Protein AF-A0A356QTU0-F1 (afdb_monomer_lite)

Sequence (106 aa):
MQLADEDTLRLNVLATTALAIRIDEKTMSVEALTERQTHRIELKPTGNPDRYLRAVRESLSVFALGTRYPVFIRRWTRSGALETERLARLLRLGEAEAVVAVAASP

pLDDT: mean 70.83, std 15.39, range [38.41, 90.62]

Secondary structure (DSSP, 8-state):
-PPPHHHHHHHHHHHHH-SEEEEETTTTEEEEE-SS-EEEEE---SS-HHHHHHHHHHHHHHHHHSS---S-GGGTTTS----HHHHHHHHTT--HHHHHHHHT--

Structure (mmCIF, N/CA/C/O backbone):
data_AF-A0A356QTU0-F1
#
_entry.id   AF-A0A356QTU0-F1
#
loop_
_atom_site.group_PDB
_atom_site.id
_atom_site.type_symbol
_atom_site.label_atom_id
_atom_site.label_alt_id
_atom_site.label_comp_id
_atom_site.label_asym_id
_atom_site.label_entity_id
_atom_site.label_seq_id
_atom_site.pdbx_PDB_ins_code
_atom_site.Cartn_x
_atom_site.Cartn_y
_atom_site.Cartn_z
_atom_site.occupancy
_atom_site.B_iso_or_equiv
_atom_site.auth_seq_id
_atom_site.auth_comp_id
_atom_site.auth_asym_id
_atom_site.auth_atom_id
_atom_site.pdbx_PDB_model_num
ATOM 1 N N . MET A 1 1 ? -5.709 -12.392 7.142 1.00 62.28 1 MET A N 1
ATOM 2 C CA . MET A 1 1 ? -6.582 -11.544 7.979 1.00 62.28 1 MET A CA 1
ATOM 3 C C . MET A 1 1 ? -7.357 -10.669 7.023 1.00 62.28 1 MET A C 1
ATOM 5 O O . MET A 1 1 ? -6.755 -10.238 6.049 1.00 62.28 1 MET A O 1
ATOM 9 N N . GLN A 1 2 ? -8.661 -10.512 7.219 1.00 73.81 2 GLN A N 1
ATOM 10 C CA . GLN A 1 2 ? -9.499 -9.755 6.293 1.00 73.81 2 GLN A CA 1
ATOM 11 C C . GLN A 1 2 ? -9.466 -8.278 6.701 1.00 73.81 2 GLN A C 1
ATOM 13 O O . GLN A 1 2 ? -9.485 -7.983 7.896 1.00 73.81 2 GLN A O 1
ATOM 18 N N . LEU A 1 3 ? -9.313 -7.379 5.729 1.00 82.00 3 LEU A N 1
ATOM 19 C CA . LEU A 1 3 ? -9.428 -5.940 5.965 1.00 82.00 3 LEU A CA 1
ATOM 20 C C . LEU A 1 3 ? -10.882 -5.600 6.296 1.00 82.00 3 LEU A C 1
ATOM 22 O O . LEU A 1 3 ? -11.787 -6.325 5.882 1.00 82.00 3 LEU A O 1
ATOM 26 N N . ALA A 1 4 ? -11.107 -4.496 7.006 1.00 87.62 4 ALA A N 1
ATOM 27 C CA . ALA A 1 4 ? -12.454 -3.958 7.129 1.00 87.62 4 ALA A CA 1
ATOM 28 C C . ALA A 1 4 ? -12.997 -3.635 5.725 1.00 87.62 4 ALA A C 1
ATOM 30 O O . ALA A 1 4 ? -12.263 -3.116 4.878 1.00 87.62 4 ALA A O 1
ATOM 31 N N . ASP A 1 5 ? -14.274 -3.927 5.472 1.00 86.19 5 ASP A N 1
ATOM 32 C CA . ASP A 1 5 ? -14.885 -3.712 4.152 1.00 86.19 5 ASP A CA 1
ATOM 33 C C . ASP A 1 5 ? -14.797 -2.238 3.723 1.00 86.19 5 ASP A C 1
ATOM 35 O O . ASP A 1 5 ? -14.474 -1.928 2.576 1.00 86.19 5 ASP A O 1
ATOM 39 N N . GLU A 1 6 ? -14.977 -1.328 4.683 1.00 87.38 6 GLU A N 1
ATOM 40 C CA . GLU A 1 6 ? -14.843 0.115 4.486 1.00 87.38 6 GLU A CA 1
ATOM 41 C C . GLU A 1 6 ? -13.414 0.513 4.076 1.00 87.38 6 GLU A C 1
ATOM 43 O O . GLU A 1 6 ? -13.224 1.267 3.122 1.00 87.38 6 GLU A O 1
ATOM 48 N N . ASP A 1 7 ? -12.393 -0.024 4.751 1.00 87.19 7 ASP A N 1
ATOM 49 C CA . ASP A 1 7 ? -10.993 0.256 4.412 1.00 87.19 7 ASP A CA 1
ATOM 50 C C . ASP A 1 7 ? -10.638 -0.338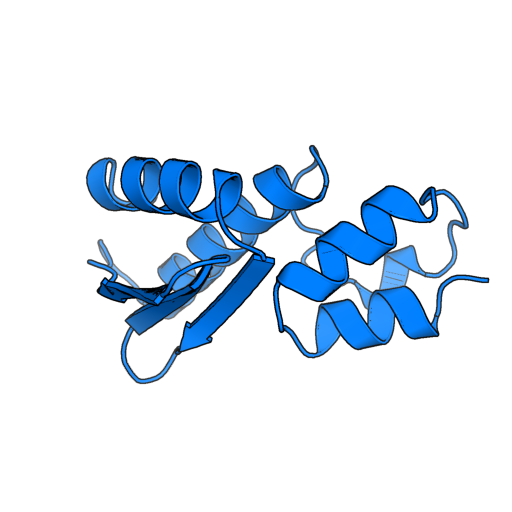 3.047 1.00 87.19 7 ASP A C 1
ATOM 52 O O . ASP A 1 7 ? -9.955 0.301 2.252 1.00 87.19 7 ASP A O 1
ATOM 56 N N . THR A 1 8 ? -11.154 -1.528 2.736 1.00 86.12 8 THR A N 1
ATOM 57 C CA . THR A 1 8 ? -10.968 -2.179 1.433 1.00 86.12 8 THR A CA 1
ATOM 58 C C . THR A 1 8 ? -11.517 -1.310 0.304 1.00 86.12 8 THR A C 1
ATOM 60 O O . THR A 1 8 ? -10.819 -1.061 -0.681 1.00 86.12 8 THR A O 1
ATOM 63 N N . LEU A 1 9 ? -12.744 -0.802 0.455 1.00 86.44 9 LEU A N 1
ATOM 64 C CA . LEU A 1 9 ? -13.366 0.080 -0.528 1.00 86.44 9 LEU A CA 1
ATOM 65 C C . LEU A 1 9 ? -12.560 1.372 -0.703 1.00 86.44 9 LEU A C 1
ATOM 67 O O . LEU A 1 9 ? -12.225 1.741 -1.831 1.00 86.44 9 LEU A O 1
ATOM 71 N N . ARG A 1 10 ? -12.210 2.038 0.403 1.00 87.75 10 ARG A N 1
ATOM 72 C CA . ARG A 1 10 ? -11.453 3.296 0.370 1.00 87.75 10 ARG A CA 1
ATOM 73 C C . ARG A 1 10 ? -10.086 3.120 -0.278 1.00 87.75 10 ARG A C 1
ATOM 75 O O . ARG A 1 10 ? -9.706 3.948 -1.100 1.00 87.75 10 ARG A O 1
ATOM 82 N N . LEU A 1 11 ? -9.374 2.040 0.043 1.00 86.62 11 LEU A N 1
ATOM 83 C CA . LEU A 1 11 ? -8.071 1.731 -0.547 1.00 86.62 11 LEU A CA 1
ATOM 84 C C . LEU A 1 11 ? -8.177 1.470 -2.052 1.00 86.62 11 LEU A C 1
ATOM 86 O O . LEU A 1 11 ? -7.359 1.989 -2.803 1.00 86.62 11 LEU A O 1
ATOM 90 N N . ASN A 1 12 ? -9.198 0.740 -2.509 1.00 84.44 12 ASN A N 1
ATOM 91 C CA . ASN A 1 12 ? -9.402 0.476 -3.938 1.00 84.44 12 ASN A CA 1
ATOM 92 C C . ASN A 1 12 ? -9.701 1.758 -4.732 1.00 84.44 12 ASN A C 1
ATOM 94 O O . ASN A 1 12 ? -9.148 1.973 -5.815 1.00 84.44 12 ASN A O 1
ATOM 98 N N . VAL A 1 13 ? -10.551 2.633 -4.185 1.00 85.56 13 VAL A N 1
ATOM 99 C CA . VAL A 1 13 ? -10.869 3.929 -4.805 1.00 85.56 13 VAL A CA 1
ATOM 100 C C . VAL A 1 13 ? -9.632 4.826 -4.843 1.00 85.56 13 VAL A C 1
ATOM 102 O O . VAL A 1 13 ? -9.310 5.384 -5.891 1.00 85.56 13 VAL A O 1
ATOM 105 N N . LEU A 1 14 ? -8.912 4.925 -3.723 1.00 84.12 14 LEU A N 1
ATOM 106 C CA . LEU A 1 14 ? -7.696 5.726 -3.603 1.00 84.12 14 LEU A CA 1
ATOM 107 C C . LEU A 1 14 ? -6.612 5.241 -4.569 1.00 84.12 14 LEU A C 1
ATOM 109 O O . LEU A 1 14 ? -6.012 6.044 -5.274 1.00 84.12 14 LEU A O 1
ATOM 113 N N . ALA A 1 15 ? -6.390 3.930 -4.652 1.00 80.62 15 ALA A N 1
ATOM 114 C CA . ALA A 1 15 ? -5.352 3.369 -5.504 1.00 80.62 15 ALA A CA 1
ATOM 115 C C . ALA A 1 15 ? -5.613 3.630 -6.997 1.00 80.62 15 ALA A C 1
ATOM 117 O O . ALA A 1 15 ? -4.670 3.824 -7.762 1.00 80.62 15 ALA A O 1
ATOM 118 N N . THR A 1 16 ? -6.884 3.734 -7.400 1.00 79.56 16 THR A N 1
ATOM 119 C CA . THR A 1 16 ? -7.279 4.062 -8.781 1.00 79.56 16 THR A CA 1
ATOM 120 C C . THR A 1 16 ? -6.899 5.475 -9.201 1.00 79.56 16 THR A C 1
ATOM 122 O O . THR A 1 16 ? -6.561 5.695 -10.362 1.00 79.56 16 THR A O 1
ATOM 125 N N . THR A 1 17 ? -6.917 6.426 -8.272 1.00 79.88 17 THR A N 1
ATOM 126 C CA . THR A 1 17 ? -6.643 7.842 -8.554 1.00 79.88 17 THR A CA 1
ATOM 127 C C . THR A 1 17 ? -5.248 8.286 -8.112 1.00 79.88 17 THR A C 1
ATOM 129 O O . THR A 1 17 ? -4.809 9.380 -8.469 1.00 79.88 17 THR A O 1
ATOM 132 N N . ALA A 1 18 ? -4.535 7.453 -7.352 1.00 78.19 18 ALA A N 1
ATOM 133 C CA . ALA A 1 18 ? -3.241 7.786 -6.780 1.00 78.19 18 ALA A CA 1
ATOM 134 C C . ALA A 1 18 ? -2.102 7.793 -7.815 1.00 78.19 18 ALA A C 1
ATOM 136 O O . ALA A 1 18 ? -1.854 6.829 -8.548 1.00 78.19 18 ALA A O 1
ATOM 137 N N . LEU A 1 19 ? -1.337 8.884 -7.796 1.00 75.75 19 LEU A N 1
ATOM 138 C CA . LEU A 1 19 ? -0.014 8.991 -8.405 1.00 75.75 19 LEU A CA 1
ATOM 139 C C . LEU A 1 19 ? 1.052 8.337 -7.524 1.00 75.75 19 LEU A C 1
ATOM 141 O O . LEU A 1 19 ? 1.960 7.700 -8.047 1.00 75.75 19 LEU A O 1
ATOM 145 N N . ALA A 1 20 ? 0.931 8.483 -6.204 1.00 75.00 20 ALA A N 1
ATOM 146 C CA . ALA A 1 20 ? 1.785 7.822 -5.226 1.00 75.00 20 ALA A CA 1
ATOM 147 C C . ALA A 1 20 ? 0.989 7.488 -3.959 1.00 75.00 20 ALA A C 1
ATOM 149 O O . ALA A 1 20 ? 0.042 8.195 -3.631 1.00 75.00 20 ALA A O 1
ATOM 150 N N . ILE A 1 21 ? 1.375 6.435 -3.248 1.00 82.75 21 ILE A N 1
ATOM 151 C CA . ILE A 1 21 ? 0.772 5.951 -2.007 1.00 82.75 21 ILE A CA 1
ATOM 152 C C . ILE A 1 21 ? 1.899 5.735 -0.997 1.00 82.75 21 ILE A C 1
ATOM 154 O O . ILE A 1 21 ? 2.961 5.237 -1.351 1.00 82.75 21 ILE A O 1
ATOM 158 N N . ARG A 1 22 ? 1.674 6.114 0.257 1.00 82.25 22 ARG A N 1
ATOM 159 C CA . ARG A 1 22 ? 2.570 5.915 1.396 1.00 82.25 22 ARG A CA 1
ATOM 160 C C . ARG A 1 22 ? 1.772 5.292 2.531 1.00 82.25 22 ARG A C 1
ATOM 162 O O . ARG A 1 22 ? 0.696 5.780 2.869 1.00 82.25 22 ARG A O 1
ATOM 169 N N . ILE A 1 23 ? 2.312 4.247 3.146 1.00 83.81 23 ILE A N 1
ATOM 170 C CA . ILE A 1 23 ? 1.741 3.646 4.354 1.00 83.81 23 ILE A CA 1
ATOM 171 C C . ILE A 1 23 ? 2.545 4.145 5.553 1.00 83.81 23 ILE A C 1
ATOM 173 O O . ILE A 1 23 ? 3.761 3.977 5.611 1.00 83.81 23 ILE A O 1
ATOM 177 N N . ASP A 1 24 ? 1.867 4.767 6.509 1.00 82.06 24 ASP A N 1
ATOM 178 C CA . ASP A 1 24 ? 2.446 5.202 7.772 1.00 82.06 24 ASP A CA 1
ATOM 179 C C . ASP A 1 24 ? 2.071 4.203 8.873 1.00 82.06 24 ASP A C 1
ATOM 181 O O . ASP A 1 24 ? 0.955 4.201 9.397 1.00 82.06 24 ASP A O 1
ATOM 185 N N . GLU A 1 25 ? 3.018 3.323 9.203 1.00 82.69 25 GLU A N 1
ATOM 186 C CA . GLU A 1 25 ? 2.818 2.244 10.178 1.00 82.69 25 GLU A CA 1
ATOM 187 C C . GLU A 1 25 ? 2.600 2.767 11.603 1.00 82.69 25 GLU A C 1
ATOM 189 O O . GLU A 1 25 ? 1.868 2.161 12.380 1.00 82.69 25 GLU A O 1
ATOM 194 N N . LYS A 1 26 ? 3.209 3.909 11.956 1.00 79.69 26 LYS A N 1
ATOM 195 C CA . LYS A 1 26 ? 3.120 4.480 13.310 1.00 79.69 26 LYS A CA 1
ATOM 196 C C . LYS A 1 26 ? 1.745 5.065 13.579 1.00 79.69 26 LYS A C 1
ATOM 198 O O . LYS A 1 26 ? 1.230 4.956 14.686 1.00 79.69 26 LYS A O 1
ATOM 203 N N . THR A 1 27 ? 1.179 5.718 12.572 1.00 81.69 27 THR A N 1
ATOM 204 C CA . THR A 1 27 ? -0.127 6.375 12.676 1.00 81.69 27 THR A CA 1
ATOM 205 C C . THR A 1 27 ? -1.269 5.517 12.147 1.00 81.69 27 THR A C 1
ATOM 207 O O . THR A 1 27 ? -2.412 5.958 12.203 1.00 81.69 27 THR A O 1
ATOM 210 N N . MET A 1 28 ? -0.980 4.310 11.640 1.00 86.38 28 MET A N 1
ATOM 211 C CA . MET A 1 28 ? -1.950 3.436 10.975 1.00 86.38 28 MET A CA 1
ATOM 212 C C . MET A 1 28 ? -2.759 4.201 9.923 1.00 86.38 28 MET A C 1
ATOM 214 O O . MET A 1 28 ? -3.987 4.159 9.901 1.00 86.38 28 MET A O 1
ATOM 218 N N . SER A 1 29 ? -2.071 4.940 9.054 1.00 86.56 29 SER A N 1
ATOM 219 C CA . SER A 1 29 ? -2.731 5.720 8.007 1.00 86.56 29 SER A CA 1
ATOM 220 C C . SER A 1 29 ? -2.084 5.517 6.645 1.00 86.56 29 SER A C 1
ATOM 222 O O . SER A 1 29 ? -0.899 5.212 6.539 1.00 86.56 29 SER A O 1
ATOM 224 N N . VAL A 1 30 ? -2.888 5.646 5.595 1.00 86.00 30 VAL A N 1
ATOM 225 C CA . VAL A 1 30 ? -2.452 5.588 4.202 1.00 86.00 30 VAL A CA 1
ATOM 226 C C . VAL A 1 30 ? -2.634 6.962 3.598 1.00 86.00 30 VAL A C 1
ATOM 228 O O . VAL A 1 30 ? -3.734 7.509 3.596 1.00 86.00 30 VAL A O 1
ATOM 231 N N . GLU A 1 31 ? -1.555 7.521 3.079 1.00 84.00 31 GLU A N 1
ATOM 232 C CA . GLU A 1 31 ? -1.579 8.770 2.337 1.00 84.00 31 GLU A CA 1
ATOM 233 C C . GLU A 1 31 ? -1.428 8.470 0.855 1.00 84.00 31 GLU A C 1
ATOM 235 O O . GLU A 1 31 ? -0.581 7.671 0.471 1.00 84.00 31 GLU A O 1
ATOM 240 N N . ALA A 1 32 ? -2.217 9.121 0.011 1.00 83.88 32 ALA A N 1
ATOM 241 C CA . ALA A 1 32 ? -1.993 9.109 -1.421 1.00 83.88 32 ALA A CA 1
ATOM 242 C C . ALA A 1 32 ? -1.923 10.511 -1.988 1.00 83.88 32 ALA A C 1
ATOM 244 O O . ALA A 1 32 ? -2.745 11.374 -1.685 1.00 83.88 32 ALA A O 1
ATOM 245 N N . LEU A 1 33 ? -0.958 10.699 -2.872 1.00 79.69 33 LEU A N 1
ATOM 246 C CA . LEU A 1 33 ? -0.849 11.865 -3.716 1.00 79.69 33 LEU A CA 1
ATOM 247 C C . LEU A 1 33 ? -1.688 11.636 -4.972 1.00 79.69 33 LEU A C 1
ATOM 249 O O . LEU A 1 33 ? -1.473 10.665 -5.694 1.00 79.69 33 LEU A O 1
ATOM 253 N N . THR A 1 34 ? -2.618 12.541 -5.246 1.00 80.81 34 THR A N 1
ATOM 254 C CA . THR A 1 34 ? -3.336 12.627 -6.527 1.00 80.81 34 THR A CA 1
ATOM 255 C C . THR A 1 34 ? -2.876 13.872 -7.285 1.00 80.81 34 THR A C 1
ATOM 257 O O . THR A 1 34 ? -2.142 14.693 -6.741 1.00 80.81 34 THR A O 1
ATOM 260 N N . GLU A 1 35 ? -3.324 14.053 -8.528 1.00 76.88 35 GLU A N 1
ATOM 261 C CA . GLU A 1 35 ? -2.961 15.222 -9.350 1.00 76.88 35 GLU A CA 1
ATOM 262 C C . GLU A 1 35 ? -3.321 16.574 -8.714 1.00 76.88 35 GLU A C 1
ATOM 264 O O . GLU A 1 35 ? -2.713 17.589 -9.040 1.00 76.88 35 GLU A O 1
ATOM 269 N N . ARG A 1 36 ? -4.320 16.604 -7.823 1.00 77.75 36 ARG A N 1
ATOM 270 C CA . ARG A 1 36 ? -4.854 17.848 -7.246 1.00 77.75 36 ARG A CA 1
ATOM 271 C C . ARG A 1 36 ? -4.559 18.017 -5.761 1.00 77.75 36 ARG A C 1
ATOM 273 O O . ARG A 1 36 ? -4.480 19.151 -5.301 1.00 77.75 36 ARG A O 1
ATOM 280 N N . GLN A 1 37 ? -4.454 16.923 -5.007 1.00 84.88 37 GLN A N 1
ATOM 281 C CA . GLN A 1 37 ? -4.317 16.977 -3.549 1.00 84.88 37 GLN A CA 1
ATOM 282 C C . GLN A 1 37 ? -3.781 15.674 -2.947 1.00 84.88 37 GLN A C 1
ATOM 284 O O . GLN A 1 37 ? -3.804 14.611 -3.576 1.00 84.88 37 GLN A O 1
ATOM 289 N N . THR A 1 38 ? -3.362 15.755 -1.687 1.00 85.12 38 THR A N 1
ATOM 290 C CA . THR A 1 38 ? -3.034 14.589 -0.867 1.00 85.12 38 THR A CA 1
ATOM 291 C C . THR A 1 38 ? -4.271 14.136 -0.103 1.00 85.12 38 THR A C 1
ATOM 293 O O . THR A 1 38 ? -4.905 14.922 0.597 1.00 85.12 38 THR A O 1
ATOM 296 N N . HIS A 1 39 ? -4.601 12.857 -0.215 1.00 86.12 39 HIS A N 1
ATOM 297 C CA . HIS A 1 39 ? -5.656 12.209 0.549 1.00 86.12 39 HIS A CA 1
ATOM 298 C C . HIS A 1 39 ? -5.046 11.357 1.651 1.00 86.12 39 HIS A C 1
ATOM 300 O O . HIS A 1 39 ? -4.075 10.647 1.413 1.00 86.12 39 HIS A O 1
ATOM 306 N N . ARG A 1 40 ? -5.639 11.392 2.843 1.00 87.06 40 ARG A N 1
ATOM 307 C CA . ARG A 1 40 ? -5.241 10.547 3.968 1.00 87.06 40 ARG A CA 1
ATOM 308 C C . ARG A 1 40 ? -6.420 9.696 4.413 1.00 87.06 40 ARG A C 1
ATOM 310 O O . ARG A 1 40 ? -7.508 10.217 4.640 1.00 87.06 40 ARG A O 1
ATOM 317 N N . ILE A 1 41 ? -6.192 8.396 4.534 1.00 87.50 41 ILE A N 1
ATOM 318 C CA . ILE A 1 41 ? -7.128 7.420 5.082 1.00 87.50 41 ILE A CA 1
ATOM 319 C C . ILE A 1 41 ? -6.549 6.923 6.398 1.00 87.50 41 ILE A C 1
ATOM 321 O O . ILE A 1 41 ? -5.456 6.364 6.430 1.00 87.50 41 ILE A O 1
ATOM 325 N N . GLU A 1 42 ? -7.290 7.093 7.483 1.00 90.62 42 GLU A N 1
ATOM 326 C CA . GLU A 1 42 ? -6.992 6.410 8.739 1.00 90.62 42 GLU A CA 1
ATOM 327 C C . GLU A 1 42 ? -7.522 4.979 8.664 1.00 90.62 42 GLU A C 1
ATOM 329 O O . GLU A 1 42 ? -8.714 4.765 8.422 1.00 90.62 42 GLU A O 1
ATOM 334 N N . LEU A 1 43 ? -6.626 4.009 8.838 1.00 88.12 43 LEU A N 1
ATOM 335 C CA . LEU A 1 43 ? -6.967 2.594 8.845 1.00 88.12 43 LEU A CA 1
ATOM 336 C C . LEU A 1 43 ? -7.618 2.237 10.177 1.00 88.12 43 LEU A C 1
ATOM 338 O O . LEU A 1 43 ? -7.166 2.658 11.244 1.00 88.12 43 LEU A O 1
ATOM 342 N N . LYS A 1 44 ? -8.651 1.399 10.123 1.00 87.44 44 LYS A N 1
ATOM 343 C CA . LYS A 1 44 ? -9.353 0.890 11.302 1.00 87.44 44 LYS A CA 1
ATOM 344 C C . LYS A 1 44 ? -9.044 -0.597 11.470 1.00 87.44 44 LYS A C 1
ATOM 346 O O . LYS A 1 44 ? -9.844 -1.441 11.058 1.00 87.44 44 LYS A O 1
ATOM 351 N N . PRO A 1 45 ? -7.879 -0.945 12.056 1.00 84.56 45 PRO A N 1
ATOM 352 C CA . PRO A 1 45 ? -7.441 -2.326 12.146 1.00 84.56 45 PRO A CA 1
ATOM 353 C C . PRO A 1 45 ? -8.425 -3.170 12.952 1.00 84.56 45 PRO A C 1
ATOM 355 O O . PRO A 1 45 ? -8.685 -2.922 14.128 1.00 84.56 45 PRO A O 1
ATOM 358 N N . THR A 1 46 ? -8.937 -4.221 12.323 1.00 81.44 46 THR A N 1
ATOM 359 C CA . THR A 1 46 ? -9.725 -5.257 12.992 1.00 81.44 46 THR A CA 1
ATOM 360 C C . THR A 1 46 ? -8.762 -6.338 13.485 1.00 81.44 46 THR A C 1
ATOM 362 O O . THR A 1 46 ? -8.414 -7.273 12.766 1.00 81.44 46 THR A O 1
ATOM 365 N N . GLY A 1 47 ? -8.259 -6.177 14.712 1.00 82.94 47 GLY A N 1
ATOM 366 C CA . GLY A 1 47 ? -7.340 -7.126 15.348 1.00 82.94 47 GLY A CA 1
ATOM 367 C C . GLY A 1 47 ? -5.880 -6.668 15.355 1.00 82.94 47 GLY A C 1
ATOM 368 O O . GLY A 1 47 ? -5.584 -5.527 15.692 1.00 82.94 47 GLY A O 1
ATOM 369 N N . ASN A 1 48 ? -4.947 -7.578 15.055 1.00 87.06 48 ASN A N 1
ATOM 370 C CA . ASN A 1 48 ? -3.513 -7.305 15.195 1.00 87.06 48 ASN A CA 1
ATOM 371 C C . ASN A 1 48 ? -3.028 -6.287 14.131 1.00 87.06 48 ASN A C 1
ATOM 373 O O . ASN A 1 48 ? -3.135 -6.580 12.939 1.00 87.06 48 ASN A O 1
ATOM 377 N N . PRO A 1 49 ? -2.456 -5.135 14.523 1.00 84.00 49 PRO A N 1
ATOM 378 C CA . PRO A 1 49 ? -2.100 -4.064 13.592 1.00 84.00 49 PRO A CA 1
ATOM 379 C C . PRO A 1 49 ? -1.034 -4.475 12.565 1.00 84.00 49 PRO A C 1
ATOM 381 O O . PRO A 1 49 ? -1.188 -4.158 11.388 1.00 84.00 49 PRO A O 1
ATOM 384 N N . ASP A 1 50 ? -0.029 -5.272 12.940 1.00 82.31 50 ASP A N 1
ATOM 385 C CA . ASP A 1 50 ? 1.006 -5.753 12.009 1.00 82.31 50 ASP A CA 1
ATOM 386 C C . ASP A 1 50 ? 0.420 -6.652 10.914 1.00 82.31 50 ASP A C 1
ATOM 388 O O . ASP A 1 50 ? 0.739 -6.537 9.726 1.00 82.31 50 ASP A O 1
ATOM 392 N N . ARG A 1 51 ? -0.492 -7.555 11.299 1.00 84.19 51 ARG A N 1
ATOM 393 C CA . ARG A 1 51 ? -1.219 -8.399 10.340 1.00 84.19 51 ARG A CA 1
ATOM 394 C C . ARG A 1 51 ? -2.151 -7.576 9.455 1.00 84.19 51 ARG A C 1
ATOM 396 O O . ARG A 1 51 ? -2.401 -7.983 8.322 1.00 84.19 51 ARG A O 1
ATOM 403 N N . TYR A 1 52 ? -2.659 -6.454 9.960 1.00 86.94 52 TYR A N 1
ATOM 404 C CA . TYR A 1 52 ? -3.538 -5.560 9.214 1.00 86.94 52 TYR A CA 1
ATOM 405 C C . TYR A 1 52 ? -2.749 -4.797 8.156 1.00 86.94 52 TYR A C 1
ATOM 407 O O . TYR A 1 52 ? -3.106 -4.838 6.984 1.00 86.94 52 TYR A O 1
ATOM 415 N N . LEU A 1 53 ? -1.611 -4.213 8.537 1.00 84.50 53 LEU A N 1
ATOM 416 C CA . LEU A 1 53 ? -0.688 -3.552 7.613 1.00 84.50 53 LEU A CA 1
ATOM 417 C C . LEU A 1 53 ? -0.210 -4.502 6.513 1.00 84.50 53 LEU A C 1
ATOM 419 O O . LEU A 1 53 ? -0.161 -4.122 5.344 1.00 84.50 53 LEU A O 1
ATOM 423 N N . ARG A 1 54 ? 0.063 -5.768 6.851 1.00 83.12 54 ARG A N 1
ATOM 424 C CA . ARG A 1 54 ? 0.386 -6.790 5.848 1.00 83.12 54 ARG A CA 1
ATOM 425 C C . ARG A 1 54 ? -0.750 -6.997 4.843 1.00 83.12 54 ARG A C 1
ATOM 427 O O . ARG A 1 54 ? -0.490 -7.057 3.647 1.00 83.12 54 ARG A O 1
ATOM 434 N N . ALA A 1 55 ? -1.995 -7.069 5.312 1.00 83.88 55 ALA A N 1
ATOM 435 C CA . ALA A 1 55 ? -3.159 -7.209 4.439 1.00 83.88 55 ALA A CA 1
ATOM 436 C C . ALA A 1 55 ? -3.388 -5.958 3.564 1.00 83.88 55 ALA A C 1
ATOM 438 O O . ALA A 1 55 ? -3.738 -6.092 2.393 1.00 83.88 55 ALA A O 1
ATOM 439 N N . VAL A 1 56 ? -3.129 -4.752 4.090 1.00 84.31 56 VAL A N 1
ATOM 440 C CA . VAL A 1 56 ? -3.180 -3.494 3.319 1.00 84.31 56 VAL A CA 1
ATOM 441 C C . VAL A 1 56 ? -2.144 -3.506 2.194 1.00 84.31 56 VAL A C 1
ATOM 443 O O . VAL A 1 56 ? -2.494 -3.244 1.043 1.00 84.31 56 VAL A O 1
ATOM 446 N N . ARG A 1 57 ? -0.893 -3.878 2.495 1.00 81.56 57 ARG A N 1
ATOM 447 C CA . ARG A 1 57 ? 0.178 -4.031 1.494 1.00 81.56 57 ARG A CA 1
ATOM 448 C C . ARG A 1 57 ? -0.183 -5.040 0.416 1.00 81.56 57 ARG A C 1
ATOM 450 O O . ARG A 1 57 ? -0.015 -4.769 -0.772 1.00 81.56 57 ARG A O 1
ATOM 457 N N . GLU A 1 58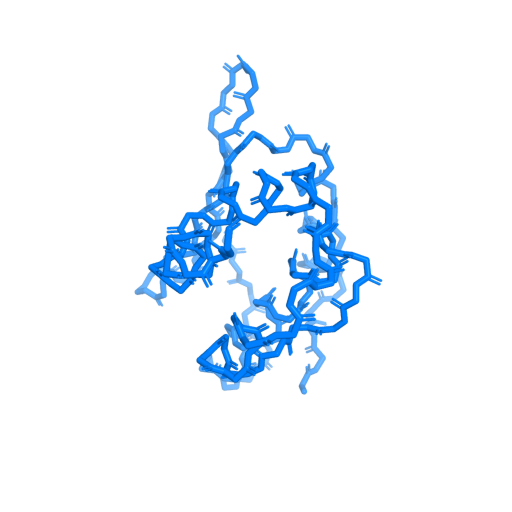 ? -0.717 -6.191 0.822 1.00 79.12 58 GLU A N 1
ATOM 458 C CA . GLU A 1 58 ? -1.182 -7.218 -0.108 1.00 79.12 58 GLU A CA 1
ATOM 459 C C . GLU A 1 58 ? -2.263 -6.677 -1.052 1.00 79.12 58 GLU A C 1
ATOM 461 O O . GLU A 1 58 ? -2.159 -6.881 -2.263 1.00 79.12 58 GLU A O 1
ATOM 466 N N . SER A 1 59 ? -3.241 -5.937 -0.522 1.00 80.31 59 SER A N 1
ATOM 467 C CA . SER A 1 59 ? -4.328 -5.329 -1.298 1.00 80.31 59 SER A CA 1
ATOM 468 C C . SER A 1 59 ? -3.822 -4.295 -2.314 1.00 80.31 59 SER A C 1
ATOM 470 O O . SER A 1 59 ? -4.095 -4.403 -3.512 1.00 80.31 59 SER A O 1
ATOM 472 N N . LEU A 1 60 ? -2.996 -3.340 -1.873 1.00 77.38 60 LEU A N 1
ATOM 473 C CA . LEU A 1 60 ? -2.439 -2.292 -2.741 1.00 77.38 60 LEU A CA 1
ATOM 474 C C . LEU A 1 60 ? -1.542 -2.851 -3.851 1.00 77.38 60 LEU A C 1
ATOM 476 O O . LEU A 1 60 ? -1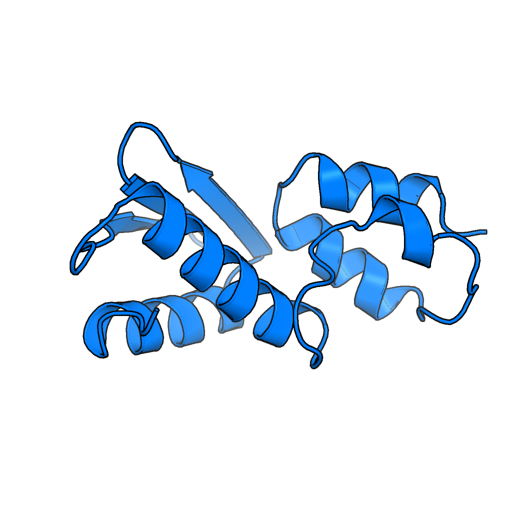.443 -2.291 -4.941 1.00 77.38 60 LEU A O 1
ATOM 480 N N . SER A 1 61 ? -0.917 -3.990 -3.602 1.00 69.88 61 SER A N 1
ATOM 481 C CA . SER A 1 61 ? -0.033 -4.624 -4.574 1.00 69.88 61 SER A CA 1
ATOM 482 C C . SER A 1 61 ? -0.782 -5.419 -5.627 1.00 69.88 61 SER A C 1
ATOM 484 O O . SER A 1 61 ? -0.392 -5.393 -6.793 1.00 69.88 61 SER A O 1
ATOM 486 N N . VAL A 1 62 ? -1.896 -6.057 -5.247 1.00 72.00 62 VAL A N 1
ATOM 487 C CA . VAL A 1 62 ? -2.856 -6.591 -6.223 1.00 72.00 62 VAL A CA 1
ATOM 488 C C . VAL A 1 62 ? -3.331 -5.468 -7.139 1.00 72.00 62 VAL A C 1
ATOM 490 O O . VAL A 1 62 ? -3.405 -5.669 -8.348 1.00 72.00 62 VAL A O 1
ATOM 493 N N . PHE A 1 63 ? -3.568 -4.273 -6.595 1.00 68.19 63 PHE A N 1
ATOM 494 C CA . PHE A 1 63 ? -3.948 -3.115 -7.394 1.00 68.19 63 PHE A CA 1
ATOM 495 C C . PHE A 1 63 ? -2.828 -2.639 -8.342 1.00 68.19 63 PHE A C 1
ATOM 497 O O . PHE A 1 63 ? -3.072 -2.400 -9.525 1.00 68.19 63 PHE A O 1
ATOM 504 N N . ALA A 1 64 ? -1.591 -2.517 -7.853 1.00 64.50 64 ALA A N 1
ATOM 505 C CA . ALA A 1 64 ? -0.472 -2.007 -8.649 1.00 64.50 64 ALA A CA 1
ATOM 506 C C . ALA A 1 64 ? -0.010 -2.977 -9.754 1.00 64.50 64 ALA A C 1
ATOM 508 O O . ALA A 1 64 ? 0.355 -2.539 -10.846 1.00 64.50 64 ALA A O 1
ATOM 509 N N . LEU A 1 65 ? -0.021 -4.285 -9.474 1.00 57.38 65 LEU A N 1
ATOM 510 C CA . LEU A 1 65 ? 0.576 -5.318 -10.329 1.00 57.38 65 LEU A CA 1
ATOM 511 C C . LEU A 1 65 ? -0.439 -6.253 -10.999 1.00 57.38 65 LEU A C 1
ATOM 513 O O . LEU A 1 65 ? -0.064 -7.009 -11.894 1.00 57.38 65 LEU A O 1
ATOM 517 N N . GLY A 1 66 ? -1.704 -6.246 -10.568 1.00 52.53 66 GLY A N 1
ATOM 518 C CA . GLY A 1 66 ? -2.711 -7.228 -10.987 1.00 52.53 66 GLY A CA 1
ATOM 519 C C . GLY A 1 66 ? -2.507 -8.629 -10.387 1.00 52.53 66 GLY A C 1
ATOM 520 O O . GLY A 1 66 ? -3.260 -9.546 -10.704 1.00 52.53 66 GLY A O 1
ATOM 521 N N . THR A 1 67 ? -1.502 -8.820 -9.521 1.00 51.72 67 THR A N 1
ATOM 522 C CA . THR A 1 67 ? -1.148 -10.105 -8.888 1.00 51.72 67 THR A CA 1
ATOM 523 C C . THR A 1 67 ? -0.818 -9.922 -7.403 1.00 51.72 67 THR A C 1
ATOM 525 O O . THR A 1 67 ? -0.377 -8.853 -6.993 1.00 51.72 67 THR A O 1
ATOM 528 N N . ARG A 1 68 ? -1.003 -10.968 -6.583 1.00 44.59 68 ARG A N 1
ATOM 529 C CA . ARG A 1 68 ? -0.790 -10.935 -5.118 1.00 44.59 68 ARG A CA 1
ATOM 530 C C . ARG A 1 68 ? 0.669 -10.590 -4.754 1.00 44.59 68 ARG A C 1
ATOM 532 O O . ARG A 1 68 ? 1.585 -11.143 -5.356 1.00 44.59 68 ARG A O 1
ATOM 539 N N . TYR A 1 69 ? 0.867 -9.703 -3.770 1.00 43.31 69 TYR A N 1
ATOM 540 C CA . TYR A 1 69 ? 2.180 -9.219 -3.300 1.00 43.31 69 TYR A CA 1
ATOM 541 C C . TYR A 1 69 ? 3.158 -10.369 -3.016 1.00 43.31 69 TYR A C 1
ATOM 543 O O . TYR A 1 69 ? 2.841 -11.254 -2.212 1.00 43.31 69 TYR A O 1
ATOM 551 N N . PRO A 1 70 ? 4.363 -10.380 -3.606 1.00 45.50 70 PRO A N 1
ATOM 552 C CA . PRO A 1 70 ? 5.403 -11.272 -3.146 1.00 45.50 70 PRO A CA 1
ATOM 553 C C . PRO A 1 70 ? 5.957 -10.713 -1.835 1.00 45.50 70 PRO A C 1
ATOM 555 O O . PRO A 1 70 ? 6.656 -9.707 -1.811 1.00 45.50 70 PRO A O 1
ATOM 558 N N . VAL A 1 71 ? 5.692 -11.436 -0.746 1.00 48.72 71 VAL A N 1
ATOM 559 C CA . VAL A 1 71 ? 6.181 -11.200 0.628 1.00 48.72 71 VAL A CA 1
ATOM 560 C C . VAL A 1 71 ? 7.713 -11.009 0.709 1.00 48.72 71 VAL A C 1
ATOM 562 O O . VAL A 1 71 ? 8.232 -10.562 1.725 1.00 48.72 71 VAL A O 1
ATOM 565 N N . PHE A 1 72 ? 8.440 -11.308 -0.371 1.00 45.41 72 PHE A N 1
ATOM 566 C CA . PHE A 1 72 ? 9.848 -10.992 -0.561 1.00 45.41 72 PHE A CA 1
ATOM 567 C C . PHE A 1 72 ? 10.113 -10.596 -2.023 1.00 45.41 72 PHE A C 1
ATOM 569 O O . PHE A 1 72 ? 10.329 -11.459 -2.877 1.00 45.41 72 PHE A O 1
ATOM 576 N N . ILE A 1 73 ? 10.181 -9.293 -2.312 1.00 46.19 73 ILE A N 1
ATOM 577 C CA . ILE A 1 73 ? 10.603 -8.765 -3.626 1.00 46.19 73 ILE A CA 1
ATOM 578 C C . ILE A 1 73 ? 12.010 -9.269 -4.029 1.00 46.19 73 ILE A C 1
ATOM 580 O O . ILE A 1 73 ? 12.299 -9.439 -5.213 1.00 46.19 73 ILE A O 1
ATOM 584 N N . ARG A 1 74 ? 12.857 -9.632 -3.049 1.00 40.75 74 ARG A N 1
ATOM 585 C CA . ARG A 1 74 ? 14.227 -10.160 -3.234 1.00 40.75 74 ARG A CA 1
ATOM 586 C C . ARG A 1 74 ? 14.366 -11.345 -4.199 1.00 40.75 74 ARG A C 1
ATOM 588 O O . ARG A 1 74 ? 15.469 -11.580 -4.682 1.00 40.75 74 ARG A O 1
ATOM 595 N N . ARG A 1 75 ? 13.308 -12.127 -4.447 1.00 38.41 75 ARG A N 1
ATOM 596 C CA . ARG A 1 75 ? 13.376 -13.320 -5.316 1.00 38.41 75 ARG A CA 1
ATOM 597 C C . ARG A 1 75 ? 12.875 -13.076 -6.744 1.00 38.41 75 ARG A C 1
ATOM 599 O O . ARG A 1 75 ? 13.083 -13.937 -7.594 1.00 38.41 75 ARG A O 1
ATOM 606 N N . TRP A 1 76 ? 12.231 -11.938 -7.013 1.00 40.47 76 TRP A N 1
ATOM 607 C CA . TRP A 1 76 ? 11.533 -11.693 -8.282 1.00 40.47 76 TRP A CA 1
ATOM 608 C C . TRP A 1 76 ? 12.362 -10.913 -9.311 1.00 40.47 76 TRP A C 1
ATOM 610 O O . TRP A 1 76 ? 12.186 -11.101 -10.512 1.00 40.47 76 TRP A O 1
ATOM 620 N N . THR A 1 77 ? 13.373 -10.175 -8.851 1.00 43.88 77 THR A N 1
ATOM 621 C CA . THR A 1 77 ? 14.375 -9.468 -9.672 1.00 43.88 77 THR A CA 1
ATOM 622 C C . THR A 1 77 ? 15.209 -10.389 -10.569 1.00 43.88 77 THR A C 1
ATOM 624 O O . THR A 1 77 ? 15.849 -9.936 -11.506 1.00 43.88 77 THR A O 1
ATOM 627 N N . ARG A 1 78 ? 15.163 -11.711 -10.353 1.00 41.75 78 ARG A N 1
ATOM 628 C CA . ARG A 1 78 ? 15.844 -12.685 -11.220 1.00 41.75 78 ARG A CA 1
ATOM 629 C C . ARG A 1 78 ? 15.016 -13.120 -12.441 1.00 41.75 78 ARG A C 1
ATOM 631 O O . ARG A 1 78 ? 15.570 -13.749 -13.332 1.00 41.75 78 ARG A O 1
ATOM 638 N N . SER A 1 79 ? 13.707 -12.852 -12.486 1.00 44.19 79 SER A N 1
ATOM 639 C CA . SER A 1 79 ? 12.825 -13.493 -13.482 1.00 44.19 79 SER A CA 1
ATOM 640 C C . SER A 1 79 ? 12.558 -12.674 -14.749 1.00 44.19 79 SER A C 1
ATOM 642 O O . SER A 1 79 ? 11.918 -13.205 -15.646 1.00 44.19 79 SER A O 1
ATOM 644 N N . GLY A 1 80 ? 13.018 -11.418 -14.849 1.00 48.41 80 GLY A N 1
ATOM 645 C CA . GLY A 1 80 ? 12.962 -10.625 -16.094 1.00 48.41 80 GLY A CA 1
ATOM 646 C C . GLY A 1 80 ? 11.568 -10.442 -16.723 1.00 48.41 80 GLY A C 1
ATOM 647 O O . GLY A 1 80 ? 11.470 -10.047 -17.876 1.00 48.41 80 GLY A O 1
ATOM 648 N N . ALA A 1 81 ? 10.490 -10.754 -15.998 1.00 46.53 81 ALA A N 1
ATOM 649 C CA . ALA A 1 81 ? 9.145 -10.925 -16.556 1.00 46.53 81 ALA A CA 1
ATOM 650 C C . ALA A 1 81 ? 8.222 -9.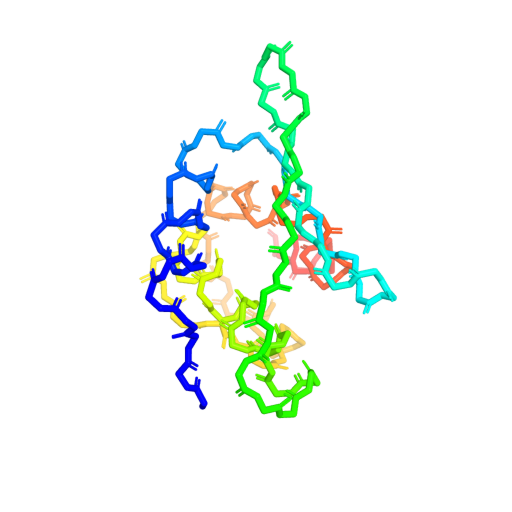709 -16.356 1.00 46.53 81 ALA A C 1
ATOM 652 O O . ALA A 1 81 ? 7.007 -9.819 -16.527 1.00 46.53 81 ALA A O 1
ATOM 653 N N . LEU A 1 82 ? 8.762 -8.564 -15.937 1.00 52.12 82 LEU A N 1
ATOM 654 C CA . LEU A 1 82 ? 7.981 -7.354 -15.708 1.00 52.12 82 LEU A CA 1
ATOM 655 C C . LEU A 1 82 ? 8.197 -6.360 -16.840 1.00 52.12 82 LEU A C 1
ATOM 657 O O . LEU A 1 82 ? 9.279 -5.805 -16.992 1.00 52.12 82 LEU A O 1
ATOM 661 N N . GLU A 1 83 ? 7.132 -6.092 -17.586 1.00 55.53 83 GLU A N 1
ATOM 662 C CA . GLU A 1 83 ? 7.101 -4.968 -18.514 1.00 55.53 83 GLU A CA 1
ATOM 663 C C . GLU A 1 83 ? 7.275 -3.637 -17.764 1.00 55.53 83 GLU A C 1
ATOM 665 O O . GLU A 1 83 ? 6.738 -3.444 -16.666 1.00 55.53 83 GLU A O 1
ATOM 670 N N . THR A 1 84 ? 8.013 -2.705 -18.369 1.00 55.19 84 THR A N 1
ATOM 671 C CA . THR A 1 84 ? 8.430 -1.407 -17.806 1.00 55.19 84 THR A CA 1
ATOM 672 C C . THR A 1 84 ? 7.273 -0.592 -17.207 1.00 55.19 84 THR A C 1
ATOM 674 O O . THR A 1 84 ? 7.442 0.081 -16.189 1.00 55.19 84 THR A O 1
ATOM 677 N N . GLU A 1 85 ? 6.062 -0.701 -17.762 1.00 57.09 85 GLU A N 1
ATOM 678 C CA . GLU A 1 85 ? 4.860 -0.034 -17.238 1.00 57.09 85 GLU A CA 1
ATOM 679 C C . GLU A 1 85 ? 4.401 -0.575 -15.876 1.00 57.09 85 GLU A C 1
ATOM 681 O O . GLU A 1 85 ? 3.937 0.188 -15.025 1.00 57.09 85 GLU A O 1
ATOM 686 N N . ARG A 1 86 ? 4.562 -1.877 -15.614 1.00 59.50 86 ARG A N 1
ATOM 687 C CA . ARG A 1 86 ? 4.220 -2.475 -14.311 1.00 59.50 86 ARG A CA 1
ATOM 688 C C . ARG A 1 86 ? 5.245 -2.103 -13.239 1.00 59.50 86 ARG A C 1
ATOM 690 O O . ARG A 1 86 ? 4.872 -1.888 -12.087 1.00 59.50 86 ARG A O 1
ATOM 697 N N . LEU A 1 87 ? 6.512 -1.953 -13.626 1.00 61.31 87 LEU A N 1
ATOM 698 C CA . LEU A 1 87 ? 7.581 -1.440 -12.760 1.00 61.31 87 LEU A CA 1
ATOM 699 C C . LEU A 1 87 ? 7.350 0.029 -12.379 1.00 61.31 87 LEU A C 1
ATOM 701 O O . LEU A 1 87 ? 7.483 0.393 -11.212 1.00 61.31 87 LEU A O 1
ATOM 705 N N . ALA A 1 88 ? 6.908 0.863 -13.323 1.00 63.00 88 ALA A N 1
ATOM 706 C CA . ALA A 1 88 ? 6.538 2.248 -13.029 1.00 63.00 88 ALA A CA 1
ATOM 707 C C . ALA A 1 88 ? 5.347 2.346 -12.053 1.00 63.00 88 ALA A C 1
ATOM 709 O O . ALA A 1 88 ? 5.316 3.237 -11.204 1.00 63.00 88 ALA A O 1
ATOM 710 N N . ARG A 1 89 ? 4.382 1.414 -12.118 1.00 63.72 89 ARG A N 1
ATOM 711 C CA . ARG A 1 89 ? 3.265 1.335 -11.153 1.00 63.72 89 ARG A CA 1
ATOM 712 C C . ARG A 1 89 ? 3.710 0.875 -9.763 1.00 63.72 89 ARG A C 1
ATOM 714 O O . ARG A 1 89 ? 3.136 1.337 -8.783 1.00 63.72 89 ARG A O 1
ATOM 721 N N . LEU A 1 90 ? 4.751 0.047 -9.662 1.00 65.56 90 LEU A N 1
ATOM 722 C CA . LEU A 1 90 ? 5.382 -0.324 -8.388 1.00 65.56 90 LEU A CA 1
ATOM 723 C C . LEU A 1 90 ? 5.990 0.889 -7.673 1.00 65.56 90 LEU A C 1
ATOM 725 O O . LEU A 1 90 ? 5.789 1.038 -6.471 1.00 65.56 90 LEU A O 1
ATOM 729 N N . LEU A 1 91 ? 6.665 1.790 -8.398 1.00 65.19 91 LEU A N 1
ATOM 730 C CA . LEU A 1 91 ? 7.243 3.014 -7.814 1.00 65.19 91 LEU A CA 1
ATOM 731 C C . LEU A 1 91 ? 6.193 3.930 -7.179 1.00 65.19 91 LEU A C 1
ATOM 733 O O . LEU A 1 91 ? 6.511 4.691 -6.267 1.00 65.19 91 LEU A O 1
ATOM 737 N N .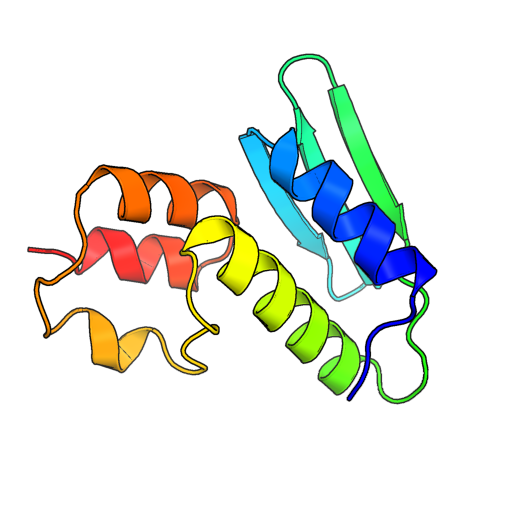 ARG A 1 92 ? 4.930 3.826 -7.607 1.00 65.19 92 ARG A N 1
ATOM 738 C CA . ARG A 1 92 ? 3.825 4.568 -6.994 1.00 65.19 92 ARG A CA 1
ATOM 739 C C . ARG A 1 92 ? 3.526 4.108 -5.569 1.00 65.19 92 ARG A C 1
ATOM 741 O O . ARG A 1 92 ? 2.887 4.850 -4.845 1.00 65.19 92 ARG A O 1
ATOM 748 N N . LEU A 1 93 ? 3.970 2.928 -5.137 1.00 63.31 93 LEU A N 1
ATOM 749 C CA . LEU A 1 93 ? 3.716 2.432 -3.780 1.00 63.31 93 LEU A CA 1
ATOM 750 C C . LEU A 1 93 ? 4.641 3.043 -2.715 1.00 63.31 93 LEU A C 1
ATOM 752 O O . LEU A 1 93 ? 4.425 2.793 -1.536 1.00 63.31 93 LEU A O 1
ATOM 756 N N . GLY A 1 94 ? 5.669 3.812 -3.102 1.00 59.44 94 GLY A N 1
ATOM 757 C CA . GLY A 1 94 ? 6.522 4.559 -2.165 1.00 59.44 94 GLY A CA 1
ATOM 758 C C . GLY A 1 94 ? 7.323 3.712 -1.161 1.00 59.44 94 GLY A C 1
ATOM 759 O O . GLY A 1 94 ? 7.988 4.273 -0.294 1.00 59.44 94 GLY A O 1
ATOM 760 N N . GLU A 1 95 ? 7.272 2.382 -1.256 1.00 65.62 95 GLU A N 1
ATOM 761 C CA . GLU A 1 95 ? 7.983 1.460 -0.369 1.00 65.62 95 GLU A CA 1
ATOM 762 C C . GLU A 1 95 ? 9.442 1.269 -0.817 1.00 65.62 95 GLU A C 1
ATOM 764 O O . GLU A 1 95 ? 9.754 1.256 -2.014 1.00 65.62 95 GLU A O 1
ATOM 769 N N . ALA A 1 96 ? 10.352 1.080 0.146 1.00 58.34 96 ALA A N 1
ATOM 770 C CA . ALA A 1 96 ? 11.772 0.848 -0.134 1.00 58.34 96 ALA A CA 1
ATOM 771 C C . ALA A 1 96 ? 11.971 -0.405 -1.000 1.00 58.34 96 ALA A C 1
ATOM 773 O O . ALA A 1 96 ? 12.840 -0.450 -1.873 1.00 58.34 96 ALA A O 1
ATOM 774 N N . GLU A 1 97 ? 11.120 -1.410 -0.810 1.00 61.69 97 GLU A N 1
ATOM 775 C CA . GLU A 1 97 ? 11.123 -2.630 -1.596 1.00 61.69 97 GLU A CA 1
ATOM 776 C C . GLU A 1 97 ? 10.755 -2.384 -3.066 1.00 61.69 97 GLU A C 1
ATOM 778 O O . GLU A 1 97 ? 11.332 -3.030 -3.940 1.00 61.69 97 GLU A O 1
ATOM 783 N N . ALA A 1 98 ? 9.863 -1.434 -3.368 1.00 62.22 98 ALA A N 1
ATOM 784 C CA . ALA A 1 98 ? 9.511 -1.091 -4.746 1.00 62.22 98 ALA A CA 1
ATOM 785 C C . ALA A 1 98 ? 10.698 -0.463 -5.495 1.00 62.22 98 ALA A C 1
ATOM 787 O O . ALA A 1 98 ? 10.952 -0.808 -6.648 1.00 62.22 98 ALA A O 1
ATOM 788 N N . VAL A 1 99 ? 11.478 0.391 -4.822 1.00 58.94 99 VAL A N 1
ATOM 789 C CA . VAL A 1 99 ? 12.707 0.979 -5.384 1.00 58.94 99 VAL A CA 1
ATOM 790 C C . VAL A 1 99 ? 13.745 -0.106 -5.678 1.00 58.94 99 VAL A C 1
ATOM 792 O O . VAL A 1 99 ? 14.334 -0.120 -6.757 1.00 58.94 99 VAL A O 1
ATOM 795 N N . VAL A 1 100 ? 13.928 -1.060 -4.758 1.00 57.88 100 VAL A N 1
ATOM 796 C CA . VAL A 1 100 ? 14.839 -2.203 -4.946 1.00 57.88 100 VAL A CA 1
ATOM 797 C C . VAL A 1 100 ? 14.369 -3.118 -6.082 1.00 57.88 100 VAL A C 1
ATOM 799 O O . VAL A 1 100 ? 15.203 -3.618 -6.832 1.00 57.88 100 VAL A O 1
ATOM 802 N N . ALA A 1 101 ? 13.056 -3.323 -6.242 1.00 59.31 101 ALA A N 1
ATOM 803 C CA . ALA A 1 101 ? 12.491 -4.106 -7.344 1.00 59.31 101 ALA A CA 1
ATOM 804 C C . ALA A 1 101 ? 12.838 -3.503 -8.709 1.00 59.31 101 ALA A C 1
ATOM 806 O O . ALA A 1 101 ? 13.267 -4.228 -9.603 1.00 59.31 101 ALA A O 1
ATOM 807 N N . VAL A 1 102 ? 12.668 -2.183 -8.855 1.00 58.19 102 VAL A N 1
ATOM 808 C CA . VAL A 1 102 ? 12.975 -1.474 -10.103 1.00 58.19 102 VAL A CA 1
ATOM 809 C C . VAL A 1 102 ? 14.473 -1.413 -10.360 1.00 58.19 102 VAL A C 1
ATOM 811 O O . VAL A 1 102 ? 14.903 -1.714 -11.467 1.00 58.19 102 VAL A O 1
ATOM 814 N N . ALA A 1 103 ? 15.276 -1.098 -9.342 1.00 55.66 103 ALA A N 1
ATOM 815 C CA . ALA A 1 103 ? 16.730 -1.012 -9.476 1.00 55.66 103 ALA A CA 1
ATOM 816 C C . ALA A 1 103 ? 17.399 -2.352 -9.830 1.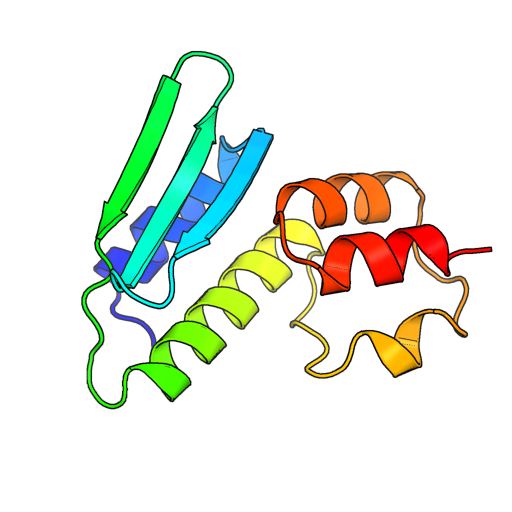00 55.66 103 ALA A C 1
ATOM 818 O O . ALA A 1 103 ? 18.513 -2.360 -10.345 1.00 55.66 103 ALA A O 1
ATOM 819 N N . ALA A 1 104 ? 16.748 -3.478 -9.529 1.00 52.47 104 ALA A N 1
ATOM 820 C CA . ALA A 1 104 ? 17.244 -4.817 -9.834 1.00 52.47 104 ALA A CA 1
ATOM 821 C C . ALA A 1 104 ? 16.479 -5.510 -10.979 1.00 52.47 104 ALA A C 1
ATOM 823 O O . ALA A 1 104 ? 16.658 -6.711 -11.184 1.00 52.47 104 ALA A O 1
ATOM 824 N N . SER A 1 105 ? 15.641 -4.776 -11.718 1.00 50.56 105 SER A N 1
ATOM 825 C CA . SER A 1 105 ? 15.172 -5.196 -13.042 1.00 50.56 105 SER A CA 1
ATOM 826 C C . SER A 1 105 ? 16.313 -5.017 -14.058 1.00 50.56 105 SER A C 1
ATOM 828 O O . SER A 1 105 ? 17.025 -4.018 -13.951 1.00 50.56 105 SER A O 1
ATOM 830 N N . PRO A 1 106 ? 16.530 -5.967 -14.990 1.00 48.69 106 PRO A N 1
ATOM 831 C CA . PRO A 1 106 ? 17.577 -5.867 -16.009 1.00 48.69 106 PRO A CA 1
ATOM 832 C C . PRO A 1 106 ? 17.362 -4.707 -16.986 1.00 48.69 106 PRO A C 1
ATOM 834 O O . PRO A 1 106 ? 16.193 -4.285 -17.159 1.00 48.69 106 PRO A O 1
#

Radius of gyration: 13.68 Å; chains: 1; bounding box: 32×31×34 Å

Foldseek 3Di:
DDFDPVVLVVLLVLLVQFPAWEQDLVQCKIWGDGPPDIDIDRGDDPPDSVVNVVVSVQSSLCSLQVDGDDPQLPVVLPPLPDDPSSLSSLVRHVDPSSVVNNVSRD